Protein AF-A0A0V0YRZ9-F1 (afdb_monomer_lite)

Sequence (68 aa):
MAVVSSASGLLAMLNEEHPALKLHALHKLNSLVNLFWPEISTSVPTIESLYEDEEFEQRQLAALVVSK

pLDDT: mean 80.18, std 10.4, range [37.69, 87.5]

Radius of gyration: 10.95 Å; chains: 1; bounding box: 24×22×34 Å

Organism: NCBI:txid990121

Structure (mmCIF, N/CA/C/O backbone):
data_AF-A0A0V0YRZ9-F1
#
_entry.id   AF-A0A0V0YRZ9-F1
#
loop_
_atom_site.group_PDB
_atom_site.id
_atom_site.type_symbol
_atom_site.label_atom_id
_atom_site.label_alt_id
_atom_site.label_comp_id
_atom_site.label_asym_id
_atom_site.label_entity_id
_atom_site.label_seq_id
_atom_site.pdbx_PDB_ins_code
_atom_site.Cartn_x
_atom_site.Cartn_y
_atom_site.Cartn_z
_atom_site.occupancy
_atom_site.B_iso_or_equiv
_atom_site.auth_seq_id
_atom_site.auth_comp_id
_atom_site.auth_asym_id
_atom_site.auth_atom_id
_atom_site.pdbx_PDB_model_num
ATOM 1 N N . MET A 1 1 ? 5.591 10.787 -22.949 1.00 37.69 1 MET A N 1
ATOM 2 C CA . MET A 1 1 ? 4.872 9.621 -22.394 1.00 37.69 1 MET A CA 1
ATOM 3 C C . MET A 1 1 ? 5.642 9.171 -21.166 1.00 37.69 1 MET A C 1
ATOM 5 O O . MET A 1 1 ? 6.687 8.558 -21.324 1.00 37.69 1 MET A O 1
ATOM 9 N N . ALA A 1 2 ? 5.222 9.574 -19.966 1.00 40.44 2 ALA A N 1
ATOM 10 C CA . ALA A 1 2 ? 5.853 9.090 -18.743 1.00 40.44 2 ALA A CA 1
ATOM 11 C C . ALA A 1 2 ? 5.350 7.664 -18.511 1.00 40.44 2 ALA A C 1
ATOM 13 O O . ALA A 1 2 ? 4.231 7.451 -18.050 1.00 40.44 2 ALA A O 1
ATOM 14 N N . VAL A 1 3 ? 6.149 6.690 -18.937 1.00 46.06 3 VAL A N 1
ATOM 15 C CA . VAL A 1 3 ? 6.021 5.328 -18.433 1.00 46.06 3 VAL A CA 1
ATOM 16 C C . VAL A 1 3 ? 6.146 5.416 -16.914 1.00 46.06 3 VAL A C 1
ATOM 18 O O . VAL A 1 3 ? 7.030 6.104 -16.405 1.00 46.06 3 VAL A O 1
ATOM 21 N N . VAL A 1 4 ? 5.234 4.791 -16.176 1.00 50.56 4 VAL A N 1
ATOM 22 C CA . VAL A 1 4 ? 5.391 4.635 -14.729 1.00 50.56 4 VAL A CA 1
ATOM 23 C C . VAL A 1 4 ? 6.550 3.661 -14.501 1.00 50.56 4 VAL A C 1
ATOM 25 O O . VAL A 1 4 ? 6.367 2.463 -14.343 1.00 50.56 4 VAL A O 1
ATOM 28 N N . SER A 1 5 ? 7.779 4.162 -14.597 1.00 56.84 5 SER A N 1
ATOM 29 C CA . SER A 1 5 ? 8.996 3.385 -14.343 1.00 56.84 5 SER A CA 1
ATOM 30 C C . SER A 1 5 ? 9.281 3.224 -12.849 1.00 56.84 5 SER A C 1
ATOM 32 O O . SER A 1 5 ? 10.320 2.670 -12.510 1.00 56.84 5 SER A O 1
ATOM 34 N N . SER A 1 6 ? 8.395 3.705 -11.968 1.00 63.56 6 SER A N 1
ATOM 35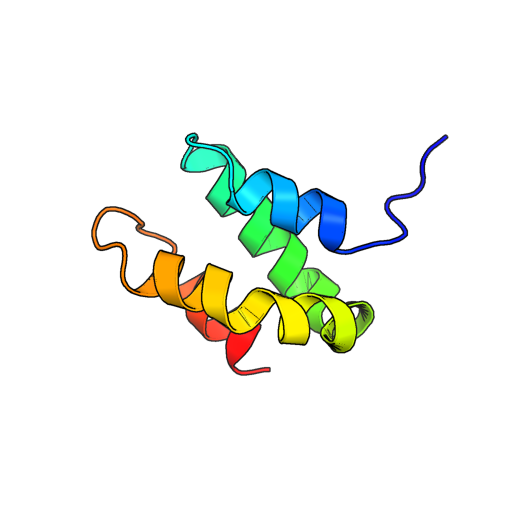 C CA . SER A 1 6 ? 8.665 3.793 -10.533 1.00 63.56 6 SER A CA 1
ATOM 36 C C . SER A 1 6 ? 7.405 3.636 -9.681 1.00 63.56 6 SER A C 1
ATOM 38 O O . SER A 1 6 ? 6.357 4.216 -9.988 1.00 63.56 6 SER A O 1
ATOM 40 N N . ALA A 1 7 ? 7.528 2.915 -8.566 1.00 78.06 7 ALA A N 1
ATOM 41 C CA . ALA A 1 7 ? 6.514 2.829 -7.515 1.00 78.06 7 ALA A CA 1
ATOM 42 C C . ALA A 1 7 ? 6.261 4.180 -6.832 1.00 78.06 7 ALA A C 1
ATOM 44 O O . ALA A 1 7 ? 5.168 4.387 -6.309 1.00 78.06 7 ALA A O 1
ATOM 45 N N . SER A 1 8 ? 7.206 5.124 -6.912 1.00 76.25 8 SER A N 1
ATOM 46 C CA . SER A 1 8 ? 7.070 6.489 -6.382 1.00 76.25 8 SER A CA 1
ATOM 47 C C . SER A 1 8 ? 5.771 7.203 -6.796 1.00 76.25 8 SER A C 1
ATOM 49 O O . SER A 1 8 ? 5.183 7.914 -5.987 1.00 76.25 8 SER A O 1
ATOM 51 N N . GLY A 1 9 ? 5.260 6.983 -8.015 1.00 81.88 9 GLY A N 1
ATOM 52 C CA . GLY A 1 9 ? 3.981 7.573 -8.439 1.00 81.88 9 GLY A CA 1
ATOM 53 C C . GLY A 1 9 ? 2.768 7.001 -7.693 1.00 81.88 9 GLY A C 1
ATOM 54 O O . GLY A 1 9 ? 1.833 7.731 -7.380 1.00 81.88 9 GLY A O 1
ATOM 55 N N . LEU A 1 10 ? 2.798 5.706 -7.368 1.00 84.31 10 LEU A N 1
ATOM 56 C CA . LEU A 1 10 ? 1.754 5.049 -6.575 1.00 84.31 10 LEU A CA 1
ATOM 57 C C . LEU A 1 10 ? 1.909 5.376 -5.085 1.00 84.31 10 LEU A C 1
ATOM 59 O O . LEU A 1 10 ? 0.917 5.585 -4.399 1.00 84.31 10 LEU A O 1
ATOM 63 N N . LEU A 1 11 ? 3.143 5.483 -4.594 1.00 83.75 11 LEU A N 1
ATOM 64 C CA . LEU A 1 11 ? 3.432 5.931 -3.230 1.00 83.75 11 LEU A CA 1
ATOM 65 C C . LEU A 1 11 ? 2.953 7.374 -3.001 1.00 83.75 11 LEU A C 1
ATOM 67 O O . LEU A 1 11 ? 2.368 7.664 -1.964 1.00 83.75 11 LEU A O 1
ATOM 71 N N . ALA A 1 12 ? 3.096 8.258 -3.993 1.00 83.94 12 ALA A N 1
ATOM 72 C CA . ALA A 1 12 ? 2.524 9.603 -3.934 1.00 83.94 12 ALA A CA 1
ATOM 73 C C . ALA A 1 12 ? 0.988 9.571 -3.828 1.00 83.94 12 ALA A C 1
ATOM 75 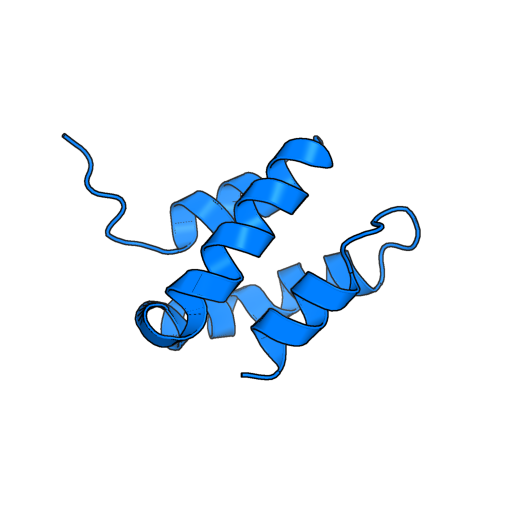O O . ALA A 1 12 ? 0.415 10.301 -3.029 1.00 83.94 12 ALA A O 1
ATOM 76 N N . MET A 1 13 ? 0.323 8.673 -4.566 1.00 84.44 13 MET A N 1
ATOM 77 C CA . MET A 1 13 ? -1.130 8.467 -4.462 1.00 84.44 13 MET A CA 1
ATOM 78 C C . MET A 1 13 ? -1.566 7.877 -3.110 1.00 84.44 13 MET A C 1
ATOM 80 O O . MET A 1 13 ? -2.703 8.086 -2.699 1.00 84.44 13 MET A O 1
ATOM 84 N N . LEU A 1 14 ? -0.688 7.146 -2.415 1.00 81.12 14 LEU A N 1
ATOM 85 C CA . LEU A 1 14 ? -0.924 6.671 -1.046 1.00 81.12 14 LEU A CA 1
ATOM 86 C C . LEU A 1 14 ? -0.863 7.789 -0.002 1.00 81.12 14 LEU A C 1
ATOM 88 O O . LEU A 1 14 ? -1.485 7.671 1.052 1.00 81.12 14 LEU A O 1
ATOM 92 N N . ASN A 1 15 ? -0.127 8.858 -0.298 1.00 80.69 15 ASN A N 1
ATOM 93 C CA . ASN A 1 15 ? 0.002 10.022 0.570 1.00 80.69 15 ASN A CA 1
ATOM 94 C C . ASN A 1 15 ? -1.127 11.054 0.373 1.00 80.69 15 ASN A C 1
ATOM 96 O O . ASN A 1 15 ? -1.209 12.017 1.127 1.00 80.69 15 ASN A O 1
ATOM 100 N N . GLU A 1 16 ? -1.992 10.870 -0.628 1.00 82.25 16 GLU A N 1
ATOM 101 C CA . GLU A 1 16 ? -3.169 11.718 -0.854 1.00 82.25 16 GLU A CA 1
ATOM 102 C C . GLU A 1 16 ? -4.251 11.482 0.208 1.00 82.25 16 GLU A C 1
ATOM 104 O O . GLU A 1 16 ? -4.430 10.362 0.679 1.00 82.25 16 GLU A O 1
ATOM 109 N N . GLU A 1 17 ? -5.052 12.502 0.532 1.00 73.75 17 GLU A N 1
ATOM 110 C CA . GLU A 1 17 ? -6.142 12.395 1.522 1.00 73.75 17 GLU A CA 1
ATOM 111 C C . GLU A 1 17 ? -7.290 11.466 1.079 1.00 73.75 17 GLU A C 1
ATOM 113 O O . GLU A 1 17 ? -8.072 10.994 1.902 1.00 73.75 17 GLU A O 1
ATOM 118 N N . HIS A 1 18 ? -7.399 11.152 -0.215 1.00 81.19 18 HIS A N 1
ATOM 119 C CA . HIS A 1 18 ? -8.522 10.381 -0.745 1.00 81.19 18 HIS A CA 1
ATOM 120 C C . HIS A 1 18 ? -8.367 8.861 -0.525 1.00 81.19 18 HIS A C 1
ATOM 122 O O . HIS A 1 18 ? -7.549 8.225 -1.201 1.00 81.19 18 HIS A O 1
ATOM 128 N N . PRO A 1 19 ? -9.229 8.210 0.285 1.00 78.94 19 PRO A N 1
ATOM 129 C CA . PRO A 1 19 ? -9.120 6.775 0.578 1.00 78.94 19 PRO A CA 1
ATOM 130 C C . PRO A 1 19 ? -9.272 5.889 -0.669 1.00 78.94 19 PRO A C 1
ATOM 132 O O . PR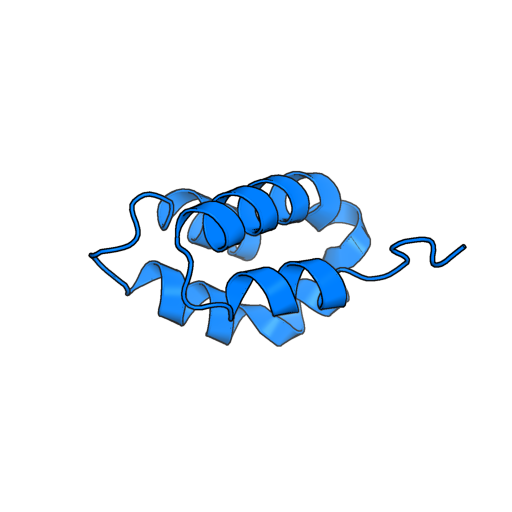O A 1 19 ? -8.617 4.854 -0.786 1.00 78.94 19 PRO A O 1
ATOM 135 N N . ALA A 1 20 ? -10.070 6.320 -1.653 1.00 83.50 20 ALA A N 1
ATOM 136 C CA . ALA A 1 20 ? -10.218 5.618 -2.927 1.00 83.50 20 ALA A CA 1
ATOM 137 C C . ALA A 1 20 ? -8.924 5.620 -3.769 1.00 83.50 20 ALA A C 1
ATOM 139 O O . ALA A 1 20 ? -8.626 4.625 -4.435 1.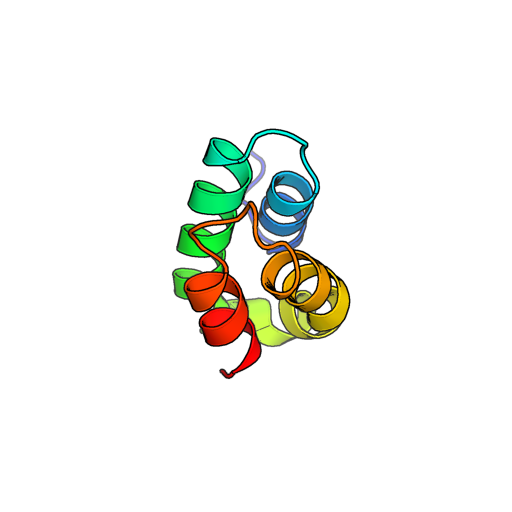00 83.50 20 ALA A O 1
ATOM 140 N N . LEU A 1 21 ? -8.140 6.708 -3.725 1.00 84.75 21 LEU A N 1
ATOM 141 C CA . LEU A 1 21 ? -6.841 6.781 -4.406 1.00 84.75 21 LEU A CA 1
ATOM 142 C C . LEU A 1 21 ? -5.81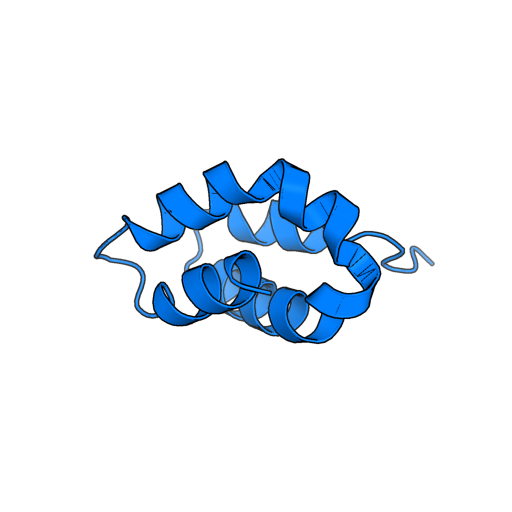5 5.895 -3.706 1.00 84.75 21 LEU A C 1
ATOM 144 O O . LEU A 1 21 ? -5.154 5.101 -4.378 1.00 84.75 21 LEU A O 1
ATOM 148 N N . LYS A 1 22 ? -5.758 5.954 -2.370 1.00 84.81 22 LYS A N 1
ATOM 149 C CA . LYS A 1 22 ? -4.906 5.078 -1.555 1.00 84.81 22 LYS A CA 1
ATOM 150 C C . LYS A 1 22 ? -5.173 3.601 -1.847 1.00 84.81 22 LYS A C 1
ATOM 152 O O . LYS A 1 22 ? -4.236 2.846 -2.093 1.00 84.81 22 LYS A O 1
ATOM 157 N N . LEU A 1 23 ? -6.446 3.193 -1.899 1.00 84.94 23 LEU A N 1
ATOM 158 C CA . LEU A 1 23 ? -6.851 1.826 -2.246 1.00 84.94 23 LEU A CA 1
ATOM 159 C C . LEU A 1 23 ? -6.325 1.425 -3.623 1.00 84.94 23 LEU A C 1
ATOM 161 O O . LEU A 1 23 ? -5.683 0.384 -3.769 1.00 84.94 23 LEU A O 1
ATOM 165 N N . HIS A 1 24 ? -6.572 2.254 -4.638 1.00 86.38 24 HIS A N 1
ATOM 166 C CA . HIS A 1 24 ? -6.160 1.952 -6.005 1.00 86.38 24 HIS A CA 1
ATOM 167 C C . HIS A 1 24 ? -4.632 1.859 -6.136 1.00 86.38 24 HIS A C 1
ATOM 169 O O . HIS A 1 24 ? -4.108 0.981 -6.830 1.00 86.38 24 HIS A O 1
ATOM 175 N N . ALA A 1 25 ? -3.919 2.739 -5.434 1.00 86.94 25 ALA A N 1
ATOM 176 C CA . ALA A 1 25 ? -2.470 2.753 -5.362 1.00 86.94 25 ALA A CA 1
ATOM 177 C C . ALA A 1 25 ? -1.913 1.498 -4.684 1.00 86.94 25 ALA A C 1
ATOM 179 O O . ALA A 1 25 ? -1.047 0.846 -5.265 1.00 86.94 25 ALA A O 1
ATOM 180 N N . LEU A 1 26 ? -2.450 1.105 -3.525 1.00 86.50 26 LEU A N 1
ATOM 181 C CA . LEU A 1 26 ? -2.071 -0.121 -2.814 1.00 86.50 26 LEU A CA 1
ATOM 182 C C . LEU A 1 26 ? -2.305 -1.374 -3.643 1.00 86.50 26 LEU A C 1
ATOM 184 O O . LEU A 1 26 ? -1.443 -2.247 -3.700 1.00 86.50 26 LEU A O 1
ATOM 188 N N . HIS A 1 27 ? -3.441 -1.451 -4.331 1.00 87.50 27 HIS A N 1
ATOM 189 C CA . HIS A 1 27 ? -3.751 -2.590 -5.186 1.00 87.50 27 HIS A CA 1
ATOM 190 C C . HIS A 1 27 ? -2.739 -2.725 -6.333 1.00 87.50 27 HIS A C 1
ATOM 192 O O . HIS A 1 27 ? -2.256 -3.824 -6.617 1.00 87.50 27 HIS A O 1
ATOM 198 N N . LYS A 1 28 ? -2.379 -1.601 -6.970 1.00 86.44 28 LYS A N 1
ATOM 199 C CA . LYS A 1 28 ? -1.340 -1.567 -8.009 1.00 86.44 28 LYS A CA 1
ATOM 200 C C . LYS A 1 28 ? 0.047 -1.862 -7.442 1.00 86.44 28 LYS A C 1
ATOM 202 O O . LYS A 1 28 ? 0.793 -2.613 -8.066 1.00 86.44 28 LYS A O 1
ATOM 207 N N . LEU A 1 29 ? 0.379 -1.316 -6.272 1.00 85.31 29 LEU A N 1
ATOM 208 C CA . LEU A 1 29 ? 1.639 -1.580 -5.581 1.00 85.31 29 LEU A CA 1
ATOM 209 C C . LEU A 1 29 ? 1.778 -3.056 -5.251 1.00 85.31 29 LEU A C 1
ATOM 211 O O . LEU A 1 29 ? 2.815 -3.621 -5.549 1.00 85.31 29 LEU A O 1
ATOM 215 N N . ASN A 1 30 ? 0.728 -3.712 -4.761 1.00 86.12 30 ASN A N 1
ATOM 216 C CA . ASN A 1 30 ? 0.745 -5.145 -4.479 1.00 86.12 30 ASN A CA 1
ATOM 217 C C . ASN A 1 30 ? 0.986 -6.004 -5.730 1.00 86.12 30 ASN A C 1
ATOM 219 O O . ASN A 1 30 ? 1.683 -7.012 -5.662 1.00 86.12 30 ASN A O 1
ATOM 223 N N . SER A 1 31 ? 0.465 -5.615 -6.898 1.00 85.94 31 SER A N 1
ATOM 224 C CA . SER A 1 31 ? 0.795 -6.314 -8.151 1.00 85.94 31 SER A CA 1
ATOM 225 C C . SER A 1 31 ? 2.235 -6.068 -8.604 1.00 85.94 31 SER A C 1
ATOM 227 O O . SER A 1 31 ? 2.864 -6.963 -9.168 1.00 85.94 31 SER A O 1
ATOM 229 N N . LEU A 1 32 ? 2.762 -4.869 -8.359 1.00 84.06 32 LEU A N 1
ATOM 230 C CA . LEU A 1 32 ? 4.090 -4.458 -8.806 1.00 84.06 32 LEU A CA 1
ATOM 231 C C . LEU A 1 32 ? 5.170 -4.610 -7.721 1.00 84.06 32 LEU A C 1
ATOM 233 O O . LEU A 1 32 ? 6.330 -4.285 -7.967 1.00 84.06 32 LEU A O 1
ATOM 237 N N . VAL A 1 33 ? 4.814 -5.145 -6.550 1.00 84.88 33 VAL A N 1
ATOM 238 C CA . VAL A 1 33 ? 5.690 -5.268 -5.377 1.00 84.88 33 VAL A CA 1
ATOM 239 C C . VAL A 1 33 ? 6.919 -6.106 -5.680 1.00 84.88 33 VAL A C 1
ATOM 241 O O . VAL A 1 33 ? 8.019 -5.759 -5.282 1.00 84.88 33 VAL A O 1
ATOM 244 N N . ASN A 1 34 ? 6.758 -7.140 -6.505 1.00 82.88 34 ASN A N 1
ATOM 245 C CA . ASN A 1 34 ? 7.855 -8.001 -6.937 1.00 82.88 34 ASN A CA 1
ATOM 246 C C . ASN A 1 34 ? 8.873 -7.271 -7.832 1.00 82.88 34 ASN A C 1
ATOM 248 O O . ASN A 1 34 ? 10.016 -7.701 -7.931 1.00 82.88 34 ASN A O 1
ATOM 252 N N . LEU A 1 35 ? 8.457 -6.195 -8.510 1.00 82.81 35 LEU A N 1
ATOM 253 C CA . LEU A 1 35 ? 9.291 -5.441 -9.449 1.00 82.81 35 LEU A CA 1
ATOM 254 C C . LEU A 1 35 ? 9.901 -4.190 -8.799 1.00 82.81 35 LEU A C 1
ATOM 256 O O . LEU A 1 35 ? 11.042 -3.844 -9.089 1.00 82.81 35 LEU A O 1
ATOM 260 N N . PHE A 1 36 ? 9.154 -3.538 -7.902 1.00 83.38 36 PHE A N 1
ATOM 261 C CA . PHE A 1 36 ? 9.554 -2.297 -7.227 1.00 83.38 36 PHE A CA 1
ATOM 262 C C . PHE A 1 36 ? 9.735 -2.460 -5.713 1.00 83.38 36 PHE A C 1
ATOM 264 O O . PHE A 1 36 ? 9.656 -1.480 -4.975 1.00 83.38 36 PHE A O 1
ATOM 271 N N . TRP A 1 37 ? 10.019 -3.677 -5.240 1.00 84.69 37 TRP A N 1
ATOM 272 C CA . TRP A 1 37 ? 10.384 -3.942 -3.847 1.00 84.69 37 TRP A CA 1
ATOM 273 C C . TRP A 1 37 ? 11.427 -2.972 -3.275 1.00 84.69 37 TRP A C 1
ATOM 275 O O . TRP A 1 37 ? 11.176 -2.438 -2.201 1.00 84.69 37 TRP A O 1
ATOM 285 N N . PRO A 1 38 ? 12.550 -2.653 -3.955 1.00 83.31 38 PRO A N 1
ATOM 286 C CA . PRO A 1 38 ? 13.515 -1.689 -3.421 1.00 83.31 38 PRO A CA 1
ATOM 287 C C . PRO A 1 38 ? 12.912 -0.301 -3.145 1.00 83.31 38 PRO A C 1
ATOM 289 O O . PRO A 1 38 ? 13.222 0.306 -2.121 1.00 83.31 38 PRO A O 1
ATOM 292 N N . GLU A 1 39 ? 11.996 0.187 -3.985 1.00 83.94 39 GLU A N 1
ATOM 293 C CA . GLU A 1 39 ? 11.303 1.456 -3.720 1.00 83.94 39 GLU A CA 1
ATOM 294 C C . GLU A 1 39 ? 10.294 1.317 -2.576 1.00 83.94 39 GLU A C 1
ATOM 296 O O . GLU A 1 39 ? 10.268 2.141 -1.666 1.00 83.94 39 GLU A O 1
ATOM 301 N N . ILE A 1 40 ? 9.502 0.243 -2.583 1.00 83.88 40 ILE A N 1
ATOM 302 C CA . ILE A 1 40 ? 8.488 -0.014 -1.555 1.00 83.88 40 ILE A CA 1
ATOM 303 C C . ILE A 1 40 ? 9.134 -0.193 -0.190 1.00 83.88 40 ILE A C 1
ATOM 305 O O . ILE A 1 40 ? 8.664 0.414 0.758 1.00 83.88 40 ILE A O 1
ATOM 309 N N . SER A 1 41 ? 10.235 -0.942 -0.098 1.00 84.38 41 SER A N 1
ATOM 310 C CA . SER A 1 41 ? 11.003 -1.157 1.133 1.00 84.38 41 SER A CA 1
ATOM 311 C C . SER A 1 41 ? 11.445 0.156 1.789 1.00 84.38 41 SER A C 1
ATOM 313 O O . SER A 1 41 ? 11.477 0.258 3.011 1.00 84.38 41 SER A O 1
ATOM 315 N N . THR A 1 42 ? 11.696 1.194 0.983 1.00 84.75 42 THR A N 1
ATOM 316 C CA . THR A 1 42 ? 12.041 2.542 1.461 1.00 84.75 42 THR A CA 1
ATOM 317 C C . THR A 1 42 ? 10.821 3.278 2.031 1.00 84.75 42 THR A C 1
ATOM 319 O O . THR A 1 42 ? 10.956 4.111 2.924 1.00 84.75 42 THR A O 1
ATOM 322 N N . SER A 1 43 ? 9.622 2.950 1.549 1.00 82.19 43 SER A N 1
ATOM 323 C CA . SER A 1 43 ? 8.342 3.531 1.972 1.00 82.19 43 SER A CA 1
ATOM 324 C C . SER A 1 43 ? 7.475 2.593 2.822 1.00 82.19 43 SER A C 1
ATOM 326 O O . SER A 1 43 ? 6.343 2.949 3.144 1.00 82.19 43 SER A O 1
ATOM 328 N N . VAL A 1 44 ? 7.997 1.436 3.246 1.00 85.75 44 VAL A N 1
ATOM 329 C CA . VAL A 1 44 ? 7.385 0.543 4.247 1.00 85.75 44 VAL A CA 1
ATOM 330 C C . VAL A 1 44 ? 6.893 1.313 5.475 1.00 85.75 44 VAL A C 1
ATOM 332 O O . VAL A 1 44 ? 5.722 1.143 5.795 1.00 85.75 44 VAL A O 1
ATOM 335 N N . PRO A 1 45 ? 7.673 2.213 6.113 1.00 85.06 45 PRO A N 1
ATOM 336 C CA . PRO A 1 45 ? 7.188 2.936 7.295 1.00 85.06 45 PRO A CA 1
ATOM 337 C C . PRO A 1 45 ? 5.957 3.810 7.011 1.00 85.06 45 PRO A C 1
ATOM 339 O O . PRO A 1 45 ? 5.085 3.960 7.861 1.00 85.06 45 PRO A O 1
ATOM 342 N N . THR A 1 46 ? 5.836 4.360 5.800 1.00 83.19 46 THR A N 1
ATOM 343 C CA . THR A 1 46 ? 4.642 5.111 5.381 1.00 83.19 46 THR A CA 1
ATOM 344 C C . THR A 1 46 ? 3.432 4.189 5.235 1.00 83.19 46 THR A C 1
ATOM 346 O O . THR A 1 46 ? 2.320 4.550 5.612 1.00 83.19 46 THR A O 1
ATOM 349 N N . ILE A 1 47 ? 3.648 2.986 4.700 1.00 84.94 47 ILE A N 1
ATOM 350 C CA . ILE A 1 47 ? 2.607 1.971 4.513 1.00 84.94 47 ILE A CA 1
ATOM 351 C C . ILE A 1 47 ? 2.179 1.371 5.864 1.00 84.94 47 ILE A C 1
ATOM 353 O O . ILE A 1 47 ? 0.995 1.106 6.053 1.00 84.94 47 ILE A O 1
ATOM 357 N N . GLU A 1 48 ? 3.098 1.209 6.817 1.00 85.25 48 GLU A N 1
ATOM 358 C CA . GLU A 1 48 ? 2.776 0.802 8.192 1.00 85.25 48 GLU A CA 1
ATOM 359 C C . GLU A 1 48 ? 1.930 1.852 8.912 1.00 85.25 48 GLU A C 1
ATOM 361 O O . GLU A 1 48 ? 0.909 1.509 9.501 1.00 85.25 48 GLU A O 1
ATOM 366 N N . SER A 1 49 ? 2.254 3.138 8.757 1.00 84.75 49 SER A N 1
ATOM 367 C CA . SER A 1 49 ? 1.429 4.211 9.323 1.00 84.75 49 SER A CA 1
ATOM 368 C C . SER A 1 49 ? 0.001 4.212 8.751 1.00 84.75 49 SER A C 1
ATOM 370 O O . SER A 1 49 ? -0.944 4.525 9.466 1.00 84.75 49 SER A O 1
ATOM 372 N N . LEU A 1 50 ? -0.170 3.816 7.484 1.00 82.50 50 LEU A N 1
ATOM 373 C CA . LEU A 1 50 ? -1.481 3.602 6.855 1.00 82.50 50 LEU A CA 1
ATOM 374 C C . LEU A 1 50 ? -2.173 2.311 7.313 1.00 82.50 50 LEU A C 1
ATOM 376 O O . LEU A 1 50 ? -3.392 2.207 7.222 1.00 82.50 50 LEU A O 1
ATOM 380 N N . TYR A 1 51 ? -1.412 1.306 7.747 1.00 83.50 51 TYR A N 1
ATOM 381 C CA . TYR A 1 51 ? -1.957 0.088 8.341 1.00 83.50 51 TYR A CA 1
ATOM 382 C C . TYR A 1 51 ? -2.503 0.342 9.753 1.00 83.50 51 TYR A C 1
ATOM 384 O O . TYR A 1 51 ? -3.541 -0.215 10.115 1.00 83.50 51 TYR A O 1
ATOM 392 N N . GLU A 1 52 ? -1.819 1.188 10.525 1.00 83.31 52 GLU A N 1
ATOM 393 C CA . GLU A 1 52 ? -2.260 1.650 11.847 1.00 83.31 52 GLU A CA 1
ATOM 394 C C . GLU A 1 52 ? -3.501 2.551 11.782 1.00 83.31 52 GLU A C 1
ATOM 396 O O . GLU A 1 52 ? -4.221 2.677 12.770 1.00 83.31 52 GLU A O 1
ATOM 401 N N . ASP A 1 53 ? -3.777 3.138 10.618 1.00 83.75 53 ASP A N 1
ATOM 402 C CA . ASP A 1 53 ? -4.955 3.962 10.378 1.00 83.75 53 ASP A CA 1
ATOM 403 C C . ASP A 1 53 ? -6.231 3.094 10.373 1.00 83.75 53 ASP A C 1
ATOM 405 O O . ASP A 1 53 ? -6.513 2.330 9.444 1.00 83.75 53 ASP A O 1
ATOM 409 N N . GLU A 1 54 ? -7.006 3.168 11.457 1.00 80.06 54 GLU A N 1
ATOM 410 C CA . GLU A 1 54 ? -8.217 2.359 11.631 1.00 80.06 54 GLU A CA 1
ATOM 411 C C . GLU A 1 54 ? -9.355 2.761 10.687 1.00 80.06 54 GLU A C 1
ATOM 413 O O . GLU A 1 54 ? -10.228 1.936 10.405 1.00 80.06 54 GLU A O 1
ATOM 418 N N . GLU A 1 55 ? -9.326 3.989 10.161 1.00 80.88 55 GLU A N 1
ATOM 419 C CA . GLU A 1 55 ? -10.276 4.464 9.149 1.00 80.88 55 GLU A CA 1
ATOM 420 C C . GLU A 1 55 ? -9.994 3.838 7.775 1.00 80.88 55 GLU A C 1
ATOM 422 O O . GLU A 1 55 ? -10.832 3.869 6.868 1.00 80.88 55 GLU A O 1
ATOM 427 N N . PHE A 1 56 ? -8.821 3.225 7.613 1.00 79.94 56 PHE A N 1
ATOM 428 C CA . PHE A 1 56 ? -8.391 2.658 6.356 1.00 79.94 56 PHE A CA 1
ATOM 429 C C . PHE A 1 56 ? -8.754 1.172 6.233 1.00 79.94 56 PHE A C 1
ATOM 431 O O . PHE A 1 56 ? -8.037 0.267 6.663 1.00 79.94 56 PHE A O 1
ATOM 438 N N . GLU A 1 57 ? -9.860 0.888 5.541 1.00 78.56 57 GLU A N 1
ATOM 439 C CA . GLU A 1 57 ? -10.348 -0.486 5.332 1.00 78.56 57 GLU A CA 1
ATOM 440 C C . GLU A 1 57 ? -9.334 -1.405 4.624 1.00 78.56 57 GLU A C 1
ATOM 442 O O . GLU A 1 57 ? -9.364 -2.625 4.783 1.00 78.56 57 GLU A O 1
ATOM 447 N N . GLN A 1 58 ? -8.409 -0.840 3.844 1.00 81.31 58 GLN A N 1
ATOM 448 C CA . GLN A 1 58 ? -7.433 -1.596 3.050 1.00 81.31 58 GLN A CA 1
ATOM 449 C C . GLN A 1 58 ? -6.082 -1.759 3.754 1.00 81.31 58 GLN A C 1
ATOM 451 O O . GLN A 1 58 ? -5.090 -2.125 3.121 1.00 81.31 58 GLN A O 1
ATOM 456 N N . ARG A 1 59 ? -6.034 -1.550 5.072 1.00 83.12 59 ARG A N 1
ATOM 457 C CA . ARG A 1 59 ? -4.857 -1.816 5.908 1.00 83.12 59 ARG A CA 1
ATOM 458 C C . ARG A 1 59 ? -4.269 -3.215 5.681 1.00 83.12 59 ARG A C 1
ATOM 460 O O . ARG A 1 59 ? -3.062 -3.368 5.544 1.00 83.12 59 ARG A O 1
ATOM 467 N N . GLN A 1 60 ? -5.091 -4.248 5.487 1.00 83.88 60 GLN A N 1
ATOM 468 C CA . GLN A 1 60 ? -4.570 -5.594 5.188 1.00 83.88 60 GLN A CA 1
ATOM 469 C C . GLN A 1 60 ? -3.772 -5.669 3.874 1.00 83.88 60 GLN A C 1
ATOM 471 O O . GLN A 1 60 ? -2.821 -6.442 3.783 1.00 83.88 60 GLN A O 1
ATOM 476 N N . LEU A 1 61 ? -4.123 -4.861 2.867 1.00 85.44 61 LEU A N 1
ATOM 477 C CA . LEU A 1 61 ? -3.354 -4.747 1.625 1.00 85.44 61 LEU A CA 1
ATOM 478 C C . LEU A 1 61 ? -2.017 -4.044 1.864 1.00 85.44 61 LEU A C 1
ATOM 480 O O . LEU A 1 61 ? -1.012 -4.482 1.316 1.00 85.44 61 LEU A O 1
ATOM 484 N N . ALA A 1 62 ? -1.992 -3.013 2.710 1.00 85.69 62 ALA A N 1
ATOM 485 C CA . ALA A 1 62 ? -0.759 -2.360 3.146 1.00 85.69 62 ALA A CA 1
ATOM 486 C C . ALA A 1 62 ? 0.190 -3.359 3.825 1.00 85.69 62 ALA A C 1
ATOM 488 O O . ALA A 1 62 ? 1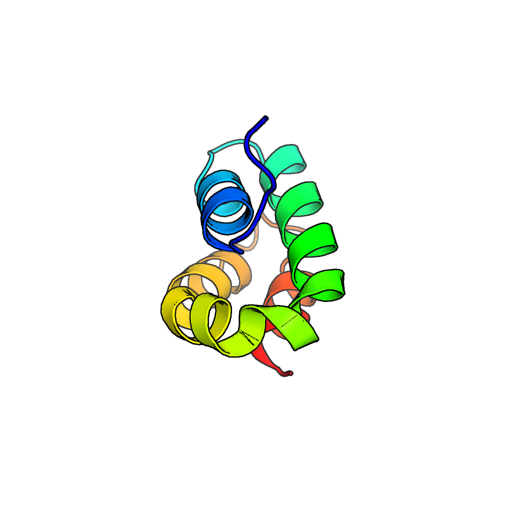.329 -3.515 3.383 1.00 85.69 62 ALA A O 1
ATOM 489 N N . ALA A 1 63 ? -0.319 -4.129 4.790 1.00 85.25 63 ALA A N 1
ATOM 490 C CA . ALA A 1 63 ? 0.424 -5.199 5.456 1.00 85.25 63 ALA A CA 1
ATOM 491 C C . ALA A 1 63 ? 0.930 -6.280 4.477 1.00 85.25 63 ALA A C 1
ATOM 493 O O . ALA A 1 63 ? 2.065 -6.743 4.582 1.00 85.25 63 ALA A O 1
ATOM 494 N N . LEU A 1 64 ? 0.108 -6.675 3.498 1.00 87.00 64 LEU A N 1
ATOM 495 C CA . LEU A 1 64 ? 0.489 -7.650 2.469 1.00 87.00 64 LEU A CA 1
ATOM 496 C C . LEU A 1 64 ? 1.620 -7.150 1.576 1.00 87.00 64 LEU A C 1
ATOM 498 O O . LEU A 1 64 ? 2.502 -7.934 1.235 1.00 87.00 64 LEU A O 1
ATOM 502 N N . VAL A 1 65 ? 1.591 -5.869 1.205 1.00 84.31 65 VAL A N 1
ATOM 503 C CA . VAL A 1 65 ? 2.649 -5.252 0.405 1.00 84.31 65 VAL A CA 1
ATOM 504 C C . VAL A 1 65 ? 3.959 -5.281 1.180 1.00 84.31 65 VAL A C 1
ATOM 506 O O . VAL A 1 65 ? 4.946 -5.725 0.616 1.00 84.31 65 VAL A O 1
ATOM 509 N N . VAL A 1 66 ? 3.973 -4.893 2.460 1.00 81.88 66 VAL A N 1
ATOM 510 C CA . VAL A 1 66 ? 5.203 -4.860 3.281 1.00 81.88 66 VAL A CA 1
ATOM 511 C C . VAL A 1 66 ? 5.689 -6.237 3.755 1.00 81.88 66 VAL A C 1
ATOM 513 O O . VAL A 1 66 ? 6.826 -6.354 4.195 1.00 81.88 66 VAL A O 1
ATOM 516 N N . SER A 1 67 ? 4.864 -7.283 3.656 1.00 81.00 67 SER A N 1
ATOM 517 C CA . SER A 1 67 ? 5.228 -8.654 4.063 1.00 81.00 67 SER A CA 1
ATOM 518 C C . SER A 1 67 ? 5.870 -9.495 2.948 1.00 81.00 67 SER A C 1
ATOM 520 O O . SER A 1 67 ? 6.038 -10.703 3.128 1.00 81.00 67 SER A O 1
ATOM 522 N N . LYS A 1 68 ? 6.137 -8.914 1.773 1.00 72.00 68 LYS A N 1
ATOM 523 C CA . LYS A 1 68 ? 6.654 -9.630 0.596 1.00 72.00 68 LYS A CA 1
ATOM 524 C C . LYS A 1 68 ? 8.164 -9.831 0.597 1.00 72.00 68 LYS A C 1
ATOM 526 O O . LYS A 1 68 ? 8.889 -9.017 1.197 1.00 72.00 68 LYS A O 1
#

Foldseek 3Di:
DDDCPALVVLVVLCVDPDLVSVVVSLVVLLVCLVPHVVVVVVCLVVLVVLLVPPVRPCSVSSVSSSVD

InterPro domains:
  IPR048570 26S proteasome non-ATPase regulatory subunit 1/RPN2, N-terminal domain [PF21505] (6-68)

Secondary structure (DSSP, 8-state):
------THHHHHHHSSS-HHHHHHHHHHHHHHHHHHHHHHHHHHHHHHHHHH-TT-TTHHHHHHHHT-